Protein AF-A0AAP4UBA8-F1 (afdb_monomer_lite)

Secondary structure (DSSP, 8-state):
-HHHHHHHHHHHHHHHHTT--HHHHHHHHHHHHHHHHTTSS-------------------------------PPPTTSB-SSS--EEEEEEEE-TTT--EEEEEEEEEBTTS-EEEEEHHHHHHHHHHHHHHHHHHHHHHHHHH--------------

Structure (mmCIF, N/CA/C/O backbone):
data_AF-A0AAP4UBA8-F1
#
_entry.id   AF-A0AAP4UBA8-F1
#
loop_
_atom_site.group_PDB
_atom_site.id
_atom_site.type_symbol
_atom_site.label_atom_id
_atom_site.label_alt_id
_atom_site.label_comp_id
_atom_site.label_asym_id
_atom_site.label_entity_id
_atom_site.label_seq_id
_atom_site.pdbx_PDB_ins_code
_atom_site.Cartn_x
_atom_site.Cartn_y
_atom_site.Cartn_z
_atom_site.occupancy
_atom_site.B_iso_or_equiv
_atom_site.auth_seq_id
_atom_site.auth_comp_id
_atom_site.auth_asym_id
_atom_site.auth_atom_id
_atom_site.pdbx_PDB_model_num
ATOM 1 N N . MET A 1 1 ? 16.061 7.773 -40.216 1.00 60.50 1 MET A N 1
ATOM 2 C CA . MET A 1 1 ? 14.835 7.988 -41.019 1.00 60.50 1 MET A CA 1
ATOM 3 C C . MET A 1 1 ? 14.126 6.678 -41.353 1.00 60.50 1 MET A C 1
ATOM 5 O O . MET A 1 1 ? 12.941 6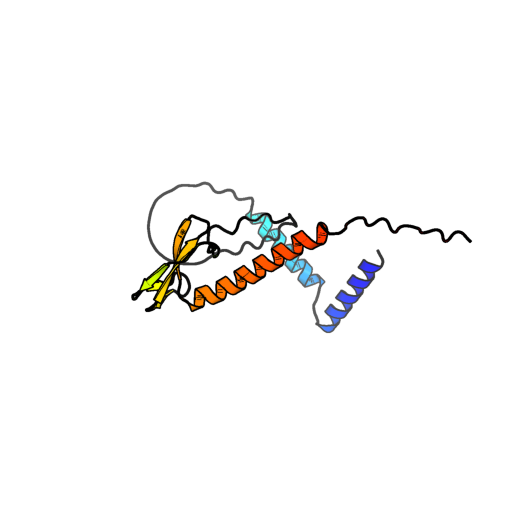.566 -41.079 1.00 60.50 1 MET A O 1
ATOM 9 N N . GLU A 1 2 ? 14.833 5.650 -41.825 1.00 70.75 2 GLU A N 1
ATOM 10 C CA . GLU A 1 2 ? 14.240 4.362 -42.245 1.00 70.75 2 GLU A CA 1
ATOM 11 C C . GLU A 1 2 ? 13.417 3.639 -41.163 1.00 70.75 2 GLU A C 1
ATOM 13 O O . GLU A 1 2 ? 12.331 3.133 -41.435 1.00 70.75 2 GLU A O 1
ATOM 18 N N . ARG A 1 3 ? 13.871 3.654 -39.902 1.00 76.62 3 ARG A N 1
ATOM 19 C CA . ARG A 1 3 ? 13.129 3.041 -38.780 1.00 76.62 3 ARG A CA 1
ATOM 20 C C . ARG A 1 3 ? 11.774 3.707 -38.513 1.00 76.62 3 ARG A C 1
ATOM 22 O O . ARG A 1 3 ? 10.837 3.036 -38.083 1.00 76.62 3 ARG A O 1
ATOM 29 N N . LEU A 1 4 ? 11.670 5.014 -38.763 1.00 82.69 4 LEU A N 1
ATOM 30 C CA . LEU A 1 4 ? 10.421 5.758 -38.588 1.00 82.69 4 LEU A CA 1
ATOM 31 C C . LEU A 1 4 ? 9.439 5.419 -39.711 1.00 82.69 4 LEU A C 1
ATOM 33 O O . LEU A 1 4 ? 8.295 5.086 -39.422 1.00 82.69 4 LEU A O 1
ATOM 37 N N . LEU A 1 5 ? 9.909 5.379 -40.961 1.00 85.50 5 LEU A N 1
ATOM 38 C CA . LEU A 1 5 ? 9.097 4.972 -42.115 1.00 85.50 5 LEU A CA 1
ATOM 39 C C . LEU A 1 5 ? 8.566 3.538 -41.963 1.00 85.50 5 LEU A C 1
ATOM 41 O O . LEU A 1 5 ? 7.385 3.283 -42.187 1.00 85.50 5 LEU A O 1
ATOM 45 N N . ALA A 1 6 ? 9.402 2.615 -41.479 1.00 86.62 6 ALA A N 1
ATOM 46 C CA . ALA A 1 6 ? 8.988 1.240 -41.200 1.00 86.62 6 ALA A CA 1
ATOM 47 C C . ALA A 1 6 ? 7.939 1.136 -40.078 1.00 86.62 6 ALA A C 1
ATOM 49 O O . ALA A 1 6 ? 7.125 0.213 -40.074 1.00 86.62 6 ALA A O 1
ATOM 50 N N . SER A 1 7 ? 7.958 2.063 -39.119 1.00 86.06 7 SER A N 1
ATOM 51 C CA . SER A 1 7 ? 6.979 2.106 -38.028 1.00 86.06 7 SER A CA 1
ATOM 52 C C . SER A 1 7 ? 5.641 2.674 -38.504 1.00 86.06 7 SER A C 1
ATOM 54 O O . SER A 1 7 ? 4.598 2.124 -38.163 1.00 86.06 7 SER A O 1
ATOM 56 N N . ILE A 1 8 ? 5.671 3.705 -39.353 1.00 85.88 8 ILE A N 1
ATOM 57 C CA . ILE A 1 8 ? 4.478 4.288 -39.986 1.00 85.88 8 ILE A CA 1
ATOM 58 C C . ILE A 1 8 ? 3.773 3.233 -40.850 1.00 85.88 8 ILE A C 1
ATOM 60 O O . ILE A 1 8 ? 2.602 2.946 -40.633 1.00 85.88 8 ILE A O 1
ATOM 64 N N . ALA A 1 9 ? 4.517 2.519 -41.699 1.00 86.31 9 ALA A N 1
ATOM 65 C CA . ALA A 1 9 ? 3.953 1.475 -42.558 1.00 86.31 9 ALA A CA 1
ATOM 66 C C . ALA A 1 9 ? 3.342 0.279 -41.794 1.00 86.31 9 ALA A C 1
ATOM 68 O O . ALA A 1 9 ? 2.529 -0.467 -42.348 1.00 86.31 9 ALA A O 1
ATOM 69 N N . LYS A 1 10 ? 3.756 0.043 -40.540 1.00 89.75 10 LYS A N 1
ATOM 70 C CA . LYS A 1 10 ? 3.134 -0.959 -39.656 1.00 89.75 10 LYS A CA 1
ATOM 71 C C . LYS A 1 10 ? 1.829 -0.445 -39.054 1.00 89.75 10 LYS A C 1
ATOM 73 O O . LYS A 1 10 ? 0.883 -1.217 -38.936 1.00 89.75 10 LYS A O 1
ATOM 78 N N . LEU A 1 11 ? 1.781 0.836 -38.690 1.00 85.94 11 LEU A N 1
ATOM 79 C CA . LEU A 1 11 ? 0.577 1.474 -38.159 1.00 85.94 11 LEU A CA 1
ATOM 80 C C . LEU A 1 11 ? -0.521 1.570 -39.221 1.00 85.94 11 LEU A C 1
ATOM 82 O O . LEU A 1 11 ? -1.669 1.274 -38.908 1.00 85.94 11 LEU A O 1
ATOM 86 N N . ASP A 1 12 ? -0.166 1.877 -40.470 1.00 85.56 12 ASP A N 1
ATOM 87 C CA . ASP A 1 12 ? -1.130 1.926 -41.576 1.00 85.56 12 ASP A CA 1
ATOM 88 C C . ASP A 1 12 ? -1.763 0.555 -41.839 1.00 85.56 12 ASP A C 1
ATOM 90 O O . ASP A 1 12 ? -2.981 0.435 -41.963 1.00 85.56 12 ASP A O 1
ATOM 94 N N . ARG A 1 13 ? -0.953 -0.512 -41.844 1.00 87.50 13 ARG A N 1
ATOM 95 C CA . ARG A 1 13 ? -1.459 -1.887 -41.984 1.00 87.50 13 ARG A CA 1
ATOM 96 C C . ARG A 1 13 ? -2.398 -2.274 -40.845 1.00 87.50 13 ARG A C 1
ATOM 98 O O . ARG A 1 13 ? -3.488 -2.777 -41.098 1.00 87.50 13 ARG A O 1
ATOM 105 N N . TRP A 1 14 ? -2.013 -1.968 -39.609 1.00 92.25 14 TRP A N 1
ATOM 106 C CA . TRP A 1 14 ? -2.859 -2.209 -38.442 1.00 92.25 14 TRP A CA 1
ATOM 107 C C . TRP A 1 14 ? -4.184 -1.436 -38.518 1.00 92.25 14 TRP A C 1
ATOM 109 O O . TRP A 1 14 ? -5.237 -1.970 -38.169 1.00 92.25 14 TRP A O 1
ATOM 119 N N . ALA A 1 15 ? -4.160 -0.194 -39.001 1.00 87.50 15 ALA A N 1
ATOM 120 C CA . ALA A 1 15 ? -5.355 0.629 -39.135 1.00 87.50 15 ALA A CA 1
ATOM 121 C C . ALA A 1 15 ? -6.346 0.068 -40.162 1.00 87.50 15 ALA A C 1
ATOM 123 O O . ALA A 1 15 ? -7.548 0.039 -39.894 1.00 87.50 15 ALA A O 1
ATOM 124 N N . VAL A 1 16 ? -5.847 -0.444 -41.291 1.00 87.38 16 VAL A N 1
ATOM 125 C CA . VAL A 1 16 ? -6.673 -1.123 -42.301 1.00 87.38 16 VAL A CA 1
ATOM 126 C C . VAL A 1 16 ? -7.300 -2.396 -41.726 1.00 87.38 16 VAL A C 1
ATOM 128 O O . VAL A 1 16 ? -8.507 -2.594 -41.861 1.00 87.38 16 VAL A O 1
ATOM 131 N N . GLU A 1 17 ? -6.517 -3.221 -41.024 1.00 87.81 17 GLU A N 1
ATOM 132 C CA . GLU A 1 17 ? -6.998 -4.458 -40.389 1.00 87.81 17 GLU A CA 1
ATOM 133 C C . GLU A 1 17 ? -8.097 -4.197 -39.348 1.00 87.81 17 GLU A C 1
ATOM 135 O O . GLU A 1 17 ? -9.087 -4.924 -39.284 1.00 87.81 17 GLU A O 1
ATOM 140 N N . ASN A 1 18 ? -7.956 -3.129 -38.559 1.00 87.94 18 ASN A N 1
ATOM 141 C CA . ASN A 1 18 ? -8.881 -2.794 -37.474 1.00 87.94 18 ASN A CA 1
ATOM 142 C C . ASN A 1 18 ? -9.988 -1.811 -37.895 1.00 87.94 18 ASN A C 1
ATOM 144 O O . ASN A 1 18 ? -10.803 -1.421 -37.059 1.00 87.94 18 ASN A O 1
ATOM 148 N N . ARG A 1 19 ? -10.041 -1.422 -39.179 1.00 86.00 19 ARG A N 1
ATOM 149 C CA . ARG A 1 19 ? -10.981 -0.429 -39.738 1.00 86.00 19 ARG A CA 1
ATOM 150 C C . ARG A 1 19 ? -10.987 0.894 -38.964 1.00 86.00 19 ARG A C 1
ATOM 152 O O . ARG A 1 19 ? -12.041 1.485 -38.727 1.00 86.00 19 ARG A O 1
ATOM 159 N N . VAL A 1 20 ? -9.807 1.351 -38.557 1.00 85.62 20 VAL A N 1
ATOM 160 C CA . VAL A 1 20 ? -9.631 2.598 -37.808 1.00 85.62 20 VAL A CA 1
ATOM 161 C C . VAL A 1 20 ? -9.177 3.694 -38.761 1.00 85.62 20 VAL A C 1
ATOM 163 O O . VAL A 1 20 ? -8.125 3.591 -39.383 1.00 85.62 20 VAL A O 1
ATOM 166 N N . ASP A 1 21 ? -9.949 4.775 -38.844 1.00 87.12 21 ASP A N 1
ATOM 167 C CA . ASP A 1 21 ? -9.547 5.971 -39.584 1.00 87.12 21 ASP A CA 1
ATOM 168 C C . ASP A 1 21 ? -8.596 6.820 -38.725 1.00 87.12 21 ASP A C 1
ATOM 170 O O . ASP A 1 21 ? -9.020 7.632 -37.892 1.00 87.12 21 ASP A O 1
ATOM 174 N N . LEU A 1 22 ? -7.289 6.602 -38.911 1.00 82.56 22 LEU A N 1
ATOM 175 C CA . LEU A 1 22 ? -6.230 7.291 -38.166 1.00 82.56 22 LEU A CA 1
ATOM 176 C C . LEU A 1 22 ? -6.336 8.817 -38.283 1.00 82.56 22 LEU A C 1
ATOM 178 O O . LEU A 1 22 ? -6.083 9.520 -37.305 1.00 82.56 22 LEU A O 1
ATOM 182 N N . SER A 1 23 ? -6.759 9.335 -39.439 1.00 83.75 23 SER A N 1
ATOM 183 C CA . SER A 1 23 ? -6.897 10.778 -39.678 1.00 83.75 23 SER A CA 1
ATOM 184 C C . SER A 1 23 ? -7.955 11.390 -38.762 1.00 83.75 23 SER A C 1
ATOM 186 O O . SER A 1 23 ? -7.753 12.450 -38.163 1.00 83.75 23 SER A O 1
ATOM 188 N N . ARG A 1 24 ? -9.079 10.687 -38.595 1.00 86.75 24 ARG A N 1
ATOM 189 C CA . ARG A 1 24 ? -10.179 11.117 -37.729 1.00 86.75 24 ARG A CA 1
ATOM 190 C C . ARG A 1 24 ? -9.813 11.041 -36.246 1.00 86.75 24 ARG A C 1
ATOM 192 O O . ARG A 1 24 ? -10.172 11.941 -35.483 1.00 86.75 24 ARG A O 1
ATOM 199 N N . GLU A 1 25 ? -9.085 10.005 -35.836 1.00 86.19 25 GLU A N 1
ATOM 200 C CA . GLU A 1 25 ? -8.606 9.850 -34.456 1.00 86.19 25 GLU A CA 1
ATOM 201 C C . GLU A 1 25 ? -7.577 10.924 -34.082 1.00 86.19 25 GLU A C 1
ATOM 203 O O . GLU A 1 25 ? -7.696 11.554 -33.028 1.00 86.19 25 GLU A O 1
ATOM 208 N N . LEU A 1 26 ? -6.624 11.217 -34.972 1.00 87.25 26 LEU A N 1
ATOM 209 C CA . LEU A 1 26 ? -5.646 12.289 -34.772 1.00 87.25 26 LEU A CA 1
ATOM 210 C C . LEU A 1 26 ? -6.327 13.657 -34.655 1.00 87.25 26 LEU A C 1
ATOM 212 O O . LEU A 1 26 ? -6.072 14.385 -33.694 1.00 87.25 26 LEU A O 1
ATOM 216 N N . ALA A 1 27 ? -7.281 13.965 -35.540 1.00 86.62 27 ALA A N 1
ATOM 217 C CA . ALA A 1 27 ? -8.073 15.192 -35.451 1.00 86.62 27 ALA A CA 1
ATOM 218 C C . ALA A 1 27 ? -8.867 15.282 -34.130 1.00 86.62 27 ALA A C 1
ATOM 220 O O . ALA A 1 27 ? -8.965 16.348 -33.510 1.00 86.62 27 ALA A O 1
ATOM 221 N N . SER A 1 28 ? -9.405 14.155 -33.646 1.00 89.19 28 SER A N 1
ATOM 222 C CA . SER A 1 28 ? -10.092 14.086 -32.351 1.00 89.19 28 SER A CA 1
ATOM 223 C C . SER A 1 28 ? -9.144 14.383 -31.187 1.00 89.19 28 SER A C 1
ATOM 225 O O . SER A 1 28 ? -9.487 15.171 -30.297 1.00 89.19 28 SER A O 1
ATOM 227 N N . ILE A 1 29 ? -7.939 13.807 -31.203 1.00 86.00 29 ILE A N 1
ATOM 228 C CA . ILE A 1 29 ? -6.902 14.019 -30.186 1.00 86.00 29 ILE A CA 1
ATOM 229 C C . ILE A 1 29 ? -6.444 15.482 -30.175 1.00 86.00 29 ILE A C 1
ATOM 231 O O . ILE A 1 29 ? -6.429 16.106 -29.111 1.00 86.00 29 ILE A O 1
ATOM 235 N N . GLU A 1 30 ? -6.169 16.073 -31.338 1.00 87.88 30 GLU A N 1
ATOM 236 C CA . GLU A 1 30 ? -5.799 17.488 -31.450 1.00 87.88 30 GLU A CA 1
ATOM 237 C C . GLU A 1 30 ? -6.884 18.417 -30.897 1.00 87.88 30 GLU A C 1
ATOM 239 O O . GLU A 1 30 ? -6.597 19.365 -30.160 1.00 87.88 30 GLU A O 1
ATOM 244 N N . SER A 1 31 ? -8.154 18.130 -31.201 1.00 84.38 31 SER A N 1
ATOM 245 C CA . SER A 1 31 ? -9.279 18.918 -30.689 1.00 84.38 31 SER A CA 1
ATOM 246 C C . SER A 1 31 ? -9.405 18.838 -29.159 1.00 84.38 31 SER A C 1
ATOM 248 O O . SER A 1 31 ? -9.740 19.835 -28.511 1.00 84.38 31 SER A O 1
ATOM 250 N N . LYS A 1 32 ? -9.097 17.677 -28.561 1.00 87.31 32 LYS A N 1
ATOM 251 C CA . LYS A 1 32 ? -9.099 17.465 -27.105 1.00 87.31 32 LYS A CA 1
ATOM 252 C C . LYS A 1 32 ? -7.964 18.238 -26.432 1.00 87.31 32 LYS A C 1
ATOM 254 O O . LYS A 1 32 ? -8.225 18.922 -25.446 1.00 87.31 32 LYS A O 1
ATOM 259 N N . ILE A 1 33 ? -6.760 18.213 -27.007 1.00 84.38 33 ILE A N 1
ATOM 260 C CA . ILE A 1 33 ? -5.592 18.959 -26.508 1.00 84.38 33 ILE A CA 1
ATOM 261 C C . ILE A 1 33 ? -5.849 20.476 -26.565 1.00 84.38 33 ILE A C 1
ATOM 263 O O . ILE A 1 33 ? -5.635 21.194 -25.587 1.00 84.38 33 ILE A O 1
ATOM 267 N N . LYS A 1 34 ? -6.406 20.988 -27.672 1.00 83.56 34 LYS A N 1
ATOM 268 C CA . LYS A 1 34 ? -6.754 22.418 -27.798 1.00 83.56 34 LYS A CA 1
ATOM 269 C C . LYS A 1 34 ? -7.787 22.869 -26.752 1.00 83.56 34 LYS A C 1
ATOM 271 O O . LYS A 1 34 ? -7.704 23.986 -26.242 1.00 83.56 34 LYS A O 1
ATOM 276 N N . LYS A 1 35 ? -8.748 22.009 -26.393 1.00 79.50 35 LYS A N 1
ATOM 277 C CA . LYS A 1 35 ? -9.760 22.303 -25.358 1.00 79.50 35 LYS A CA 1
ATOM 278 C C . LYS A 1 35 ? -9.185 22.325 -23.941 1.00 79.50 35 LYS A C 1
ATOM 280 O O . LYS A 1 35 ? -9.646 23.123 -23.128 1.00 79.50 35 LYS A O 1
ATOM 285 N N . THR A 1 36 ? -8.208 21.474 -23.630 1.00 75.69 36 THR A N 1
ATOM 286 C CA . THR A 1 36 ? -7.583 21.441 -22.298 1.00 75.69 36 THR A CA 1
ATOM 287 C C . THR A 1 36 ? -6.675 22.644 -22.065 1.00 75.69 36 THR A C 1
ATOM 289 O O . THR A 1 36 ? -6.710 23.207 -20.975 1.00 75.69 36 THR A O 1
ATOM 292 N N . HIS A 1 37 ? -5.954 23.103 -23.091 1.00 67.75 37 HIS A N 1
ATOM 293 C CA . HIS A 1 37 ? -5.101 24.293 -22.985 1.00 67.75 37 HIS A CA 1
ATOM 294 C C . HIS A 1 37 ? -5.884 25.618 -22.965 1.00 67.75 37 HIS A C 1
ATOM 296 O O . HIS A 1 37 ? -5.490 26.536 -22.262 1.00 67.75 37 HIS A O 1
ATOM 302 N N . LYS A 1 38 ? -7.053 25.723 -23.618 1.00 61.97 38 LYS A N 1
ATOM 303 C CA . LYS A 1 38 ? -7.914 26.922 -23.493 1.00 61.97 38 LYS A CA 1
ATOM 304 C C . LYS A 1 38 ? -8.494 27.145 -22.086 1.00 61.97 38 LYS A C 1
ATOM 306 O O . LYS A 1 38 ? -8.953 28.242 -21.790 1.00 61.97 38 LYS A O 1
ATOM 311 N N . ARG A 1 39 ? -8.529 26.120 -21.225 1.00 52.81 39 ARG A N 1
ATOM 312 C CA . ARG A 1 39 ? -9.084 26.210 -19.860 1.00 52.81 39 ARG A CA 1
ATOM 313 C C . ARG A 1 39 ? -8.066 26.649 -18.802 1.00 52.81 39 ARG A C 1
ATOM 315 O O . ARG A 1 39 ? -8.492 26.991 -17.705 1.00 52.81 39 ARG A O 1
ATOM 322 N N . SER A 1 40 ? -6.765 26.640 -19.100 1.00 53.16 40 SER A N 1
ATOM 323 C CA . SER A 1 40 ? -5.718 26.985 -18.127 1.00 53.16 40 SER A CA 1
ATOM 324 C C . SER A 1 40 ? -5.450 28.487 -17.972 1.00 53.16 40 SER A C 1
ATOM 326 O O . SER A 1 40 ? -4.835 28.858 -16.980 1.00 53.16 40 SER A O 1
ATOM 328 N N . ASP A 1 41 ? -5.957 29.342 -18.869 1.00 49.69 41 ASP A N 1
ATOM 329 C CA . ASP A 1 41 ? -5.690 30.796 -18.848 1.00 49.69 41 ASP A CA 1
ATOM 330 C C . ASP A 1 41 ? -6.799 31.650 -18.193 1.00 49.69 41 ASP A C 1
ATOM 332 O O . ASP A 1 41 ? -6.665 32.867 -18.070 1.00 49.69 41 ASP A O 1
ATOM 336 N N . ALA A 1 42 ? -7.901 31.051 -17.731 1.00 49.28 42 ALA A N 1
ATOM 337 C CA . ALA A 1 42 ? -8.973 31.781 -17.046 1.00 49.28 42 ALA A CA 1
ATOM 338 C C . ALA A 1 42 ? -8.734 31.823 -15.523 1.00 49.28 42 ALA A C 1
ATOM 340 O O . ALA A 1 42 ? -9.296 31.033 -14.762 1.00 49.28 42 ALA A O 1
ATOM 341 N N . SER A 1 43 ? -7.879 32.746 -15.079 1.00 43.88 43 SER A N 1
ATOM 342 C CA . SER A 1 43 ? -7.581 32.991 -13.661 1.00 43.88 43 SER A CA 1
ATOM 343 C C . SER A 1 43 ? -8.798 33.494 -12.870 1.00 43.88 43 SER A C 1
ATOM 345 O O . SER A 1 43 ? -9.530 34.394 -13.280 1.00 43.88 43 SER A O 1
ATOM 347 N N . GLN A 1 44 ? -8.986 32.886 -11.698 1.00 43.88 44 GLN A N 1
ATOM 348 C CA . GLN A 1 44 ? -10.084 33.071 -10.750 1.00 43.88 44 GLN A CA 1
ATOM 349 C C . GLN A 1 44 ? -10.006 34.414 -9.997 1.00 43.88 44 GLN A C 1
ATOM 351 O O . GLN A 1 44 ? -8.972 34.757 -9.430 1.00 43.88 44 GLN A O 1
ATOM 356 N N . LYS A 1 45 ? -11.140 35.122 -9.889 1.00 37.34 45 LYS A N 1
ATOM 357 C CA . LYS A 1 45 ? -11.376 36.216 -8.928 1.00 37.34 45 LYS A CA 1
ATOM 358 C C . LYS A 1 45 ? -12.143 35.629 -7.732 1.00 37.34 45 LYS A C 1
ATOM 360 O O . LYS A 1 45 ? -13.281 35.195 -7.889 1.00 37.34 45 LYS A O 1
ATOM 365 N N . VAL A 1 46 ? -11.511 35.549 -6.560 1.00 40.91 46 VAL A N 1
ATOM 366 C CA . VAL A 1 46 ? -12.059 34.896 -5.353 1.00 40.91 46 VAL A CA 1
ATOM 367 C C . VAL A 1 46 ? -12.846 35.899 -4.494 1.00 40.91 46 VAL A C 1
ATOM 369 O O . VAL A 1 46 ? -12.315 36.941 -4.122 1.00 40.91 46 VAL A O 1
ATOM 372 N N . LYS A 1 47 ? -14.093 35.560 -4.130 1.00 35.00 47 LYS A N 1
ATOM 373 C CA . LYS A 1 47 ? -14.833 36.106 -2.973 1.00 35.00 47 LYS A CA 1
ATOM 374 C C . LYS A 1 47 ? -15.237 34.930 -2.078 1.00 35.00 47 LYS A C 1
ATOM 376 O O . LYS A 1 47 ? -15.846 33.978 -2.558 1.00 35.00 47 LYS A O 1
ATOM 381 N N . SER A 1 48 ? -14.860 34.987 -0.803 1.00 45.16 48 SER A N 1
ATOM 382 C CA . SER A 1 48 ? -15.171 33.992 0.227 1.00 45.16 48 SER A CA 1
ATOM 383 C C . SER A 1 48 ? -16.546 34.246 0.855 1.00 45.16 48 SER A C 1
ATOM 385 O O . SER A 1 48 ? -16.933 35.393 1.048 1.00 45.16 48 SER A O 1
ATOM 387 N N . THR A 1 49 ? -17.278 33.182 1.194 1.00 36.69 49 THR A N 1
ATOM 388 C CA . THR A 1 49 ? -18.255 33.117 2.304 1.00 36.69 49 THR A CA 1
ATOM 389 C C . THR A 1 49 ? -18.619 31.651 2.589 1.00 36.69 49 THR A C 1
ATOM 391 O O . THR A 1 49 ? -18.601 30.802 1.700 1.00 36.69 49 THR A O 1
ATOM 394 N N . ASN A 1 50 ? -18.882 31.359 3.865 1.00 37.62 50 ASN A N 1
ATOM 395 C CA . ASN A 1 50 ? -19.119 30.035 4.451 1.00 37.62 50 ASN A CA 1
ATOM 396 C C . ASN A 1 50 ? -20.454 29.393 4.023 1.00 37.62 50 ASN A C 1
ATOM 398 O O . ASN A 1 50 ? -21.466 30.082 3.971 1.00 37.62 50 ASN A O 1
ATOM 402 N N . SER A 1 51 ? -20.494 28.062 3.866 1.00 35.00 51 SER A N 1
ATOM 403 C CA . SER A 1 51 ? -21.499 27.159 4.472 1.00 35.00 51 SER A CA 1
ATOM 404 C C . SER A 1 51 ? -21.352 25.710 3.969 1.00 35.00 51 SER A C 1
ATOM 406 O O . SER A 1 51 ? -20.541 25.382 3.112 1.00 35.00 51 SER A O 1
ATOM 408 N N . SER A 1 52 ? -22.069 24.825 4.646 1.00 38.41 52 SER A N 1
ATOM 409 C CA . SER A 1 52 ? -21.806 23.412 4.905 1.00 38.41 52 SER A CA 1
ATOM 410 C C . SER A 1 52 ? -22.218 22.392 3.825 1.00 38.41 52 SER A C 1
ATOM 412 O O . SER A 1 52 ? -23.103 22.663 3.025 1.00 38.41 52 SER A O 1
ATOM 414 N N . LYS A 1 53 ? -21.734 21.150 4.033 1.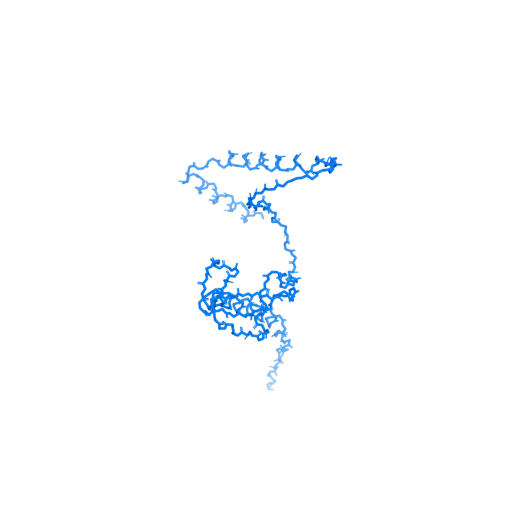00 35.53 53 LYS A N 1
ATOM 415 C CA . LYS A 1 53 ? -22.323 19.829 3.689 1.00 35.53 53 LYS A CA 1
ATOM 416 C C . LYS A 1 53 ? -21.999 19.179 2.322 1.00 35.53 53 LYS A C 1
ATOM 418 O O . LYS A 1 53 ? -22.367 19.648 1.261 1.00 35.53 53 LYS A O 1
ATOM 423 N N . PHE A 1 54 ? -21.477 17.950 2.467 1.00 35.91 54 PHE A N 1
ATOM 424 C CA . PHE A 1 54 ? -21.693 16.733 1.661 1.00 35.91 54 PHE A CA 1
ATOM 425 C C . PHE A 1 54 ? -20.846 16.429 0.394 1.00 35.91 54 PHE A C 1
ATOM 427 O O . PHE A 1 54 ? -21.014 16.984 -0.677 1.00 35.91 54 PHE A O 1
ATOM 434 N N . LEU A 1 55 ? -20.040 15.365 0.566 1.00 38.00 55 LEU A N 1
ATOM 435 C CA . LEU A 1 55 ? -19.725 14.235 -0.331 1.00 38.00 55 LEU A CA 1
ATOM 436 C C . LEU A 1 55 ? -18.924 14.405 -1.650 1.00 38.00 55 LEU A C 1
ATOM 438 O O . LEU A 1 55 ? -19.442 14.763 -2.693 1.00 38.00 55 LEU A O 1
ATOM 442 N N . LYS A 1 56 ? -17.740 13.762 -1.596 1.00 35.88 56 LYS A N 1
ATOM 443 C CA . LYS A 1 56 ? -17.179 12.744 -2.526 1.00 35.88 56 LYS A CA 1
ATOM 444 C C . LYS A 1 56 ? -16.488 13.165 -3.846 1.00 35.88 56 LYS A C 1
ATOM 446 O O . LYS A 1 56 ? -17.120 13.524 -4.822 1.00 35.88 56 LYS A O 1
ATOM 451 N N . LYS A 1 57 ? -15.204 12.752 -3.877 1.00 34.69 57 LYS A N 1
ATOM 452 C CA . LYS A 1 57 ? -14.401 12.139 -4.970 1.00 34.69 57 LYS A CA 1
ATOM 453 C C . LYS A 1 57 ? -13.962 13.047 -6.133 1.00 34.69 57 LYS A C 1
ATOM 455 O O . LYS A 1 57 ? -14.742 13.392 -6.997 1.00 34.69 57 LYS A O 1
ATOM 460 N N . ILE A 1 58 ? -12.714 13.524 -6.095 1.00 43.25 58 ILE A N 1
ATOM 461 C CA . ILE A 1 58 ? -11.485 12.958 -6.718 1.00 43.25 58 ILE A CA 1
ATOM 462 C C . ILE A 1 58 ? -11.395 13.179 -8.242 1.00 43.25 58 ILE A C 1
ATOM 464 O O . ILE A 1 58 ? -11.996 12.459 -9.027 1.00 43.25 58 ILE A O 1
ATOM 468 N N . LYS A 1 59 ? -10.538 14.160 -8.566 1.00 46.84 59 LYS A N 1
ATOM 469 C CA . LYS A 1 59 ? -9.488 14.261 -9.601 1.00 46.84 59 LYS A CA 1
ATOM 470 C C . LYS A 1 59 ? -9.560 13.353 -10.834 1.00 46.84 59 LYS A C 1
ATOM 472 O O . LYS A 1 59 ? -9.491 12.136 -10.714 1.00 46.84 59 LYS A O 1
ATOM 477 N N . THR A 1 60 ? -9.365 13.983 -1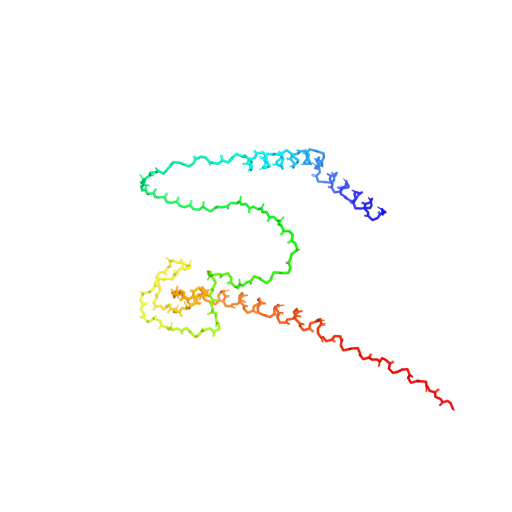1.989 1.00 34.34 60 THR A N 1
ATOM 478 C CA . THR A 1 60 ? -8.516 13.458 -13.071 1.00 34.34 60 THR A CA 1
ATOM 479 C C . THR A 1 60 ? -7.825 14.633 -13.765 1.00 34.34 60 THR A C 1
ATOM 481 O O . THR A 1 60 ? -8.390 15.304 -14.620 1.00 34.34 60 THR A O 1
ATOM 484 N N . ILE A 1 61 ? -6.596 14.916 -13.328 1.00 42.75 61 ILE A N 1
ATOM 485 C CA . ILE A 1 61 ? -5.574 15.533 -14.173 1.00 42.75 61 ILE A CA 1
ATOM 486 C C . ILE A 1 61 ? -4.570 14.413 -14.395 1.00 42.75 61 ILE A C 1
ATOM 488 O O . ILE A 1 61 ? -3.773 14.097 -13.512 1.00 42.75 61 ILE A O 1
ATOM 492 N N . ASP A 1 62 ? -4.683 13.789 -15.559 1.00 42.53 62 ASP A N 1
ATOM 493 C CA . ASP A 1 62 ? -3.571 13.110 -16.193 1.00 42.53 62 ASP A CA 1
ATOM 494 C C . ASP A 1 62 ? -2.666 14.200 -16.757 1.00 42.53 62 ASP A C 1
ATOM 496 O O . ASP A 1 62 ? -2.985 14.831 -17.759 1.00 42.53 62 ASP A O 1
ATOM 500 N N . ASN A 1 63 ? -1.540 14.440 -16.094 1.00 38.59 63 ASN A N 1
ATOM 501 C CA . ASN A 1 63 ? -0.396 15.066 -16.734 1.00 38.59 63 ASN A CA 1
ATOM 502 C C . ASN A 1 63 ? 0.786 14.122 -16.565 1.00 38.59 63 ASN A C 1
ATOM 504 O O . ASN A 1 63 ? 1.419 14.052 -15.512 1.00 38.59 63 ASN A O 1
ATOM 508 N N . LYS A 1 64 ? 1.068 13.382 -17.641 1.00 49.06 64 LYS A N 1
ATOM 509 C CA . LYS A 1 64 ? 2.387 12.810 -17.880 1.00 49.06 64 LYS A CA 1
ATOM 510 C C . LYS A 1 64 ? 3.350 13.978 -18.073 1.00 49.06 64 LYS A C 1
ATOM 512 O O . LYS A 1 64 ? 3.437 14.538 -19.160 1.00 49.06 64 LYS A O 1
ATOM 517 N N . LEU A 1 65 ? 4.071 14.329 -17.018 1.00 40.97 65 LEU A N 1
ATOM 518 C CA . LEU A 1 65 ? 5.270 15.144 -17.111 1.00 40.97 65 LEU A CA 1
ATOM 519 C C . LEU A 1 65 ? 6.466 14.245 -16.813 1.00 40.97 65 LEU A C 1
ATOM 521 O O . LEU A 1 65 ? 6.635 13.765 -15.701 1.00 40.97 65 LEU A O 1
ATOM 525 N N . GLN A 1 66 ? 7.224 14.004 -17.879 1.00 38.34 66 GLN A N 1
ATOM 526 C CA . GLN A 1 66 ? 8.682 14.032 -17.919 1.00 38.34 66 GLN A CA 1
ATOM 527 C C . GLN A 1 66 ? 9.431 13.236 -16.840 1.00 38.34 66 GLN A C 1
ATOM 529 O O . GLN A 1 66 ? 9.476 13.578 -15.663 1.00 38.34 66 GLN A O 1
ATOM 534 N N . THR A 1 67 ? 10.132 12.220 -17.335 1.00 48.16 67 THR A N 1
ATOM 535 C CA . THR A 1 67 ? 11.389 11.679 -16.813 1.00 48.16 67 THR A CA 1
ATOM 536 C C . THR A 1 67 ? 12.202 12.702 -16.010 1.00 48.16 67 THR A C 1
ATOM 538 O O . THR A 1 67 ? 12.918 13.531 -16.568 1.00 48.16 67 THR A O 1
ATOM 541 N N . LYS A 1 68 ? 12.109 12.602 -14.686 1.00 39.59 68 LYS A N 1
ATOM 542 C CA . LYS A 1 68 ? 13.079 13.102 -13.708 1.00 39.59 68 LYS A CA 1
ATOM 543 C C . LYS A 1 68 ? 13.333 11.953 -12.727 1.00 39.59 68 LYS A C 1
ATOM 545 O O . LYS A 1 68 ? 12.391 11.204 -12.455 1.00 39.59 68 LYS A O 1
ATOM 550 N N . PRO A 1 69 ? 14.566 11.751 -12.233 1.00 40.34 69 PRO A N 1
ATOM 551 C CA . PRO A 1 69 ? 14.838 10.698 -11.266 1.00 40.34 69 PRO A CA 1
ATOM 552 C C . PRO A 1 69 ? 14.006 10.999 -10.023 1.00 40.34 69 PRO A C 1
ATOM 554 O O . PRO A 1 69 ? 14.156 12.040 -9.383 1.00 40.34 69 PRO A O 1
ATOM 557 N N . LEU A 1 70 ? 13.043 10.125 -9.755 1.00 39.12 70 LEU A N 1
ATOM 558 C CA . LEU A 1 70 ? 12.062 10.320 -8.711 1.00 39.12 70 LEU A CA 1
ATOM 559 C C . LEU A 1 70 ? 12.692 9.943 -7.370 1.00 39.12 70 LEU A C 1
ATOM 561 O O . LEU A 1 70 ? 12.442 8.869 -6.829 1.00 39.12 70 LEU A O 1
ATOM 565 N N . ASN A 1 71 ? 13.479 10.865 -6.823 1.00 49.22 71 ASN A N 1
ATOM 566 C CA . ASN A 1 71 ? 13.625 11.013 -5.381 1.00 49.22 71 ASN A CA 1
ATOM 567 C C . ASN A 1 71 ? 12.266 11.453 -4.807 1.00 49.22 71 ASN A C 1
ATOM 569 O O . ASN A 1 71 ? 12.139 12.561 -4.293 1.00 49.22 71 ASN A O 1
ATOM 573 N N . GLU A 1 72 ? 11.211 10.645 -4.956 1.00 45.44 72 GLU A N 1
ATOM 574 C CA . GLU A 1 72 ? 9.979 10.907 -4.221 1.00 45.44 72 GLU A CA 1
ATOM 575 C C . GLU A 1 72 ? 10.158 10.337 -2.818 1.00 45.44 72 GLU A C 1
ATOM 577 O O . GLU A 1 72 ? 10.231 9.109 -2.667 1.00 45.44 72 GLU A O 1
ATOM 582 N N . PRO A 1 73 ? 10.217 11.193 -1.779 1.00 54.38 73 PRO A N 1
ATOM 583 C CA . PRO A 1 73 ? 10.064 10.707 -0.423 1.00 54.38 73 PRO A CA 1
ATOM 584 C C . PRO A 1 73 ? 8.762 9.901 -0.356 1.00 54.38 73 PRO A C 1
ATOM 586 O O . PRO A 1 73 ? 7.789 10.240 -1.045 1.00 54.38 73 PRO A O 1
ATOM 589 N N . PRO A 1 74 ? 8.726 8.812 0.433 1.00 61.91 74 PRO A N 1
ATOM 590 C CA . PRO A 1 74 ? 7.531 7.999 0.562 1.00 61.91 74 PRO A CA 1
ATOM 591 C C . PRO A 1 74 ? 6.354 8.923 0.845 1.00 61.91 74 PRO A C 1
ATOM 593 O O . PRO A 1 74 ? 6.390 9.699 1.797 1.00 61.91 74 PRO A O 1
ATOM 596 N N . SER A 1 75 ? 5.342 8.883 -0.031 1.00 62.03 75 SER A N 1
ATOM 597 C CA . SER A 1 75 ? 4.208 9.800 0.043 1.00 62.03 75 SER A CA 1
ATOM 598 C C . SER A 1 75 ? 3.714 9.852 1.484 1.00 62.03 75 SER A C 1
ATOM 600 O O . SER A 1 75 ? 3.463 8.786 2.048 1.00 62.03 75 SER A O 1
ATOM 602 N N . ALA A 1 76 ? 3.569 11.052 2.035 1.00 64.69 76 ALA A N 1
ATOM 603 C CA . ALA A 1 76 ? 3.027 11.377 3.355 1.00 64.69 76 ALA A CA 1
ATOM 604 C C . ALA A 1 76 ? 2.049 10.317 3.932 1.00 64.69 76 ALA A C 1
ATOM 606 O O . ALA A 1 76 ? 2.229 9.715 4.993 1.00 64.69 76 ALA A O 1
ATOM 607 N N . THR A 1 77 ? 1.075 9.943 3.100 1.00 70.94 77 THR A N 1
ATOM 608 C CA . THR A 1 77 ? -0.006 8.986 3.387 1.00 70.94 77 THR A CA 1
ATOM 609 C C . THR A 1 77 ? 0.358 7.490 3.374 1.00 70.94 77 THR A C 1
ATOM 611 O O . THR A 1 77 ? -0.527 6.635 3.525 1.00 70.94 77 THR A O 1
ATOM 614 N N . SER A 1 78 ? 1.626 7.134 3.178 1.00 81.62 78 SER A N 1
ATOM 615 C CA . SER A 1 78 ? 2.101 5.750 3.148 1.00 81.62 78 SER A CA 1
ATOM 616 C C . SER A 1 78 ? 2.548 5.276 4.530 1.00 81.62 78 SER A C 1
ATOM 618 O O . SER A 1 78 ? 2.948 6.055 5.390 1.00 81.62 78 SER A O 1
ATOM 620 N N . ILE A 1 79 ? 2.396 3.975 4.774 1.00 85.06 79 ILE A N 1
ATOM 621 C CA . ILE A 1 79 ? 2.701 3.370 6.072 1.00 85.06 79 ILE A CA 1
ATOM 622 C C . ILE A 1 79 ? 4.198 3.144 6.159 1.00 85.06 79 ILE A C 1
ATOM 624 O O . ILE A 1 79 ? 4.765 2.493 5.277 1.00 85.06 79 ILE A O 1
ATOM 628 N N . ASN A 1 80 ? 4.798 3.600 7.251 1.00 86.19 80 ASN A N 1
ATOM 629 C CA . ASN A 1 80 ? 6.158 3.242 7.582 1.00 86.19 80 ASN A CA 1
ATOM 630 C C . ASN A 1 80 ? 6.158 1.831 8.196 1.00 86.19 80 ASN A C 1
ATOM 632 O O . ASN A 1 80 ? 5.747 1.622 9.338 1.00 86.19 80 ASN A O 1
ATOM 636 N N . PHE A 1 81 ? 6.557 0.841 7.395 1.00 83.06 81 PHE A N 1
ATOM 637 C CA . PHE A 1 81 ? 6.656 -0.554 7.834 1.00 83.06 81 PHE A CA 1
ATOM 638 C C . PHE A 1 81 ? 7.960 -0.872 8.570 1.00 83.06 81 PHE A C 1
ATOM 640 O O . PHE A 1 81 ? 8.048 -1.946 9.161 1.00 83.06 81 PHE A O 1
ATOM 647 N N . ASP A 1 82 ? 8.938 0.035 8.550 1.00 82.44 82 ASP A N 1
ATOM 648 C CA . ASP A 1 82 ? 10.201 -0.131 9.271 1.00 82.44 82 ASP A CA 1
ATOM 649 C C . ASP A 1 82 ? 10.014 0.122 10.780 1.00 82.44 82 ASP A C 1
ATOM 651 O O . ASP A 1 82 ? 10.725 -0.447 11.607 1.00 82.44 82 ASP A O 1
ATOM 655 N N . LYS A 1 83 ? 8.998 0.908 11.162 1.00 84.12 83 LYS A N 1
ATOM 656 C CA . LYS A 1 83 ? 8.607 1.106 12.563 1.00 84.12 83 LYS A CA 1
ATOM 657 C C . LYS A 1 83 ? 7.767 -0.057 13.103 1.00 84.12 83 LYS A C 1
ATOM 659 O O . LYS A 1 83 ? 6.912 -0.625 12.416 1.00 84.12 83 LYS A O 1
ATOM 664 N N . ARG A 1 84 ? 7.987 -0.395 14.380 1.00 82.88 84 ARG A N 1
ATOM 665 C CA . ARG A 1 84 ? 7.231 -1.446 15.084 1.00 82.88 84 ARG A CA 1
ATOM 666 C C . ARG A 1 84 ? 5.755 -1.057 15.216 1.00 82.88 84 ARG A C 1
ATOM 668 O O . ARG A 1 84 ? 5.418 0.105 15.405 1.00 82.88 84 ARG A O 1
ATOM 675 N N . SER A 1 85 ? 4.881 -2.057 15.111 1.00 86.25 85 SER A N 1
ATOM 676 C CA . SER A 1 85 ? 3.426 -1.896 15.205 1.00 86.25 85 SER A CA 1
ATOM 677 C C . SER A 1 85 ? 2.895 -2.439 16.525 1.00 86.25 85 SER A C 1
ATOM 679 O O . SER A 1 85 ? 3.227 -3.581 16.861 1.00 86.25 85 SER A O 1
ATOM 681 N N . ASN A 1 86 ? 1.989 -1.715 17.177 1.00 87.06 86 ASN A N 1
ATOM 682 C CA . ASN A 1 86 ? 1.301 -2.192 18.377 1.00 87.06 86 ASN A CA 1
ATOM 683 C C . ASN A 1 86 ? -0.006 -2.898 18.006 1.00 87.06 86 ASN A C 1
ATOM 685 O O . ASN A 1 86 ? -0.700 -2.495 17.073 1.00 87.06 86 ASN A O 1
ATOM 689 N N . ILE A 1 87 ? -0.336 -3.985 18.703 1.00 87.81 87 ILE A N 1
ATOM 690 C CA . ILE A 1 87 ? -1.613 -4.685 18.519 1.00 87.81 87 ILE A CA 1
ATOM 691 C C . ILE A 1 87 ? -2.627 -4.053 19.464 1.00 87.81 87 ILE A C 1
ATOM 693 O O . ILE A 1 87 ? -2.398 -4.023 20.670 1.00 87.81 87 ILE A O 1
ATOM 697 N N . ILE A 1 88 ? -3.751 -3.595 18.920 1.00 84.75 88 ILE A N 1
ATOM 698 C CA . ILE A 1 88 ? -4.882 -3.140 19.723 1.00 84.75 88 ILE A CA 1
ATOM 699 C C . ILE A 1 88 ? -5.866 -4.298 19.818 1.00 84.75 88 ILE A C 1
ATOM 701 O O . ILE A 1 88 ? -6.391 -4.765 18.803 1.00 84.75 88 ILE A O 1
ATOM 705 N N . LYS A 1 89 ? -6.074 -4.780 21.044 1.00 79.94 89 LYS A N 1
ATOM 706 C CA . LYS A 1 89 ? -7.078 -5.798 21.351 1.00 79.94 89 LYS A CA 1
ATOM 707 C C . LYS A 1 89 ? -8.431 -5.101 21.485 1.00 79.94 89 LYS A C 1
ATOM 709 O O . LYS A 1 89 ? -8.555 -4.182 22.288 1.00 79.94 89 LYS A O 1
ATOM 714 N N . GLY A 1 90 ? -9.419 -5.517 20.694 1.00 81.44 90 GLY A N 1
ATOM 715 C CA . GLY A 1 90 ? -10.772 -4.961 20.732 1.00 81.44 90 GLY A CA 1
ATOM 716 C C . GLY A 1 90 ? -11.301 -4.535 19.363 1.00 81.44 90 GLY A C 1
ATOM 717 O O . GLY A 1 90 ? -10.568 -4.446 18.372 1.00 81.44 90 GLY A O 1
ATOM 718 N N . ILE A 1 91 ? -12.609 -4.264 19.314 1.00 84.19 91 ILE A N 1
ATOM 719 C CA . ILE A 1 91 ? -13.293 -3.847 18.088 1.00 84.19 91 ILE A CA 1
ATOM 720 C C . ILE A 1 91 ? -12.722 -2.500 17.646 1.00 84.19 91 ILE A C 1
ATOM 722 O O . ILE A 1 91 ? -12.904 -1.473 18.292 1.00 84.19 91 ILE A O 1
ATOM 726 N N . SER A 1 92 ? -12.014 -2.518 16.527 1.00 85.31 92 SER A N 1
ATOM 727 C CA . SER A 1 92 ? -11.274 -1.382 16.001 1.00 85.31 92 SER A CA 1
ATOM 728 C C . SER A 1 92 ? -11.572 -1.201 14.518 1.00 85.31 92 SER A C 1
ATOM 730 O O . SER A 1 92 ? -11.723 -2.159 13.754 1.00 85.31 92 SER A O 1
ATOM 732 N N . TYR A 1 93 ? -11.680 0.059 14.104 1.00 88.62 93 TYR A N 1
ATOM 733 C CA . TYR A 1 93 ? -12.026 0.423 12.737 1.00 88.62 93 TYR A CA 1
ATOM 734 C C . TYR A 1 93 ? -10.770 0.550 11.879 1.00 88.62 93 TYR A C 1
ATOM 736 O O . TYR A 1 93 ? -9.894 1.382 12.128 1.00 88.62 93 TYR A O 1
ATOM 744 N N . CYS A 1 94 ? -10.676 -0.251 10.819 1.00 90.06 94 CYS A N 1
ATOM 745 C CA . CYS A 1 94 ? -9.553 -0.139 9.899 1.00 90.06 94 CYS A CA 1
ATOM 746 C C . CYS A 1 94 ? -9.735 1.055 8.949 1.00 90.06 94 CYS A C 1
ATOM 748 O O . CYS A 1 94 ? -10.680 1.088 8.161 1.00 90.06 94 CYS A O 1
ATOM 750 N N . ARG A 1 95 ? -8.749 1.965 8.896 1.00 88.75 95 ARG A N 1
ATOM 751 C CA . ARG A 1 95 ? -8.766 3.161 8.019 1.00 88.75 95 ARG A CA 1
ATOM 752 C C . ARG A 1 95 ? -8.968 2.845 6.532 1.00 88.75 95 ARG A C 1
ATOM 754 O O . ARG A 1 95 ? -9.403 3.700 5.763 1.00 88.75 95 ARG A O 1
ATOM 761 N N . TYR A 1 96 ? -8.626 1.631 6.111 1.00 88.06 96 TYR A N 1
ATOM 762 C CA . TYR A 1 96 ? -8.534 1.277 4.701 1.00 88.06 96 TYR A CA 1
ATOM 763 C C . TYR A 1 96 ? -9.699 0.454 4.179 1.00 88.06 96 TYR A C 1
ATOM 765 O O . TYR A 1 96 ? -10.273 0.833 3.164 1.00 88.06 96 TYR A O 1
ATOM 773 N N . CYS A 1 97 ? -10.040 -0.655 4.839 1.00 89.25 97 CYS A N 1
ATOM 774 C CA . CYS A 1 97 ? -11.229 -1.417 4.462 1.00 89.25 97 CYS A CA 1
ATOM 775 C C . CYS A 1 97 ? -12.509 -0.831 5.057 1.00 89.25 97 CYS A C 1
ATOM 777 O O . CYS A 1 97 ? -13.575 -1.178 4.571 1.00 89.25 97 CYS A O 1
ATOM 779 N N . ARG A 1 98 ? -12.412 0.079 6.040 1.00 88.12 98 ARG A N 1
ATOM 780 C CA . ARG A 1 98 ? -13.564 0.709 6.700 1.00 88.12 98 ARG A CA 1
ATOM 781 C C . ARG A 1 98 ? -14.510 -0.295 7.363 1.00 88.12 98 ARG A C 1
ATOM 783 O O . ARG A 1 98 ? -15.710 -0.070 7.446 1.00 88.12 98 ARG A O 1
ATOM 790 N N . VAL A 1 99 ? -13.952 -1.414 7.815 1.00 88.38 99 VAL A N 1
ATOM 791 C CA . VAL A 1 99 ? -14.668 -2.482 8.513 1.00 88.38 99 VAL A CA 1
ATOM 792 C C . VAL A 1 99 ? -14.141 -2.559 9.940 1.00 88.38 99 VAL A C 1
ATOM 794 O O . VAL A 1 99 ? -12.929 -2.445 10.162 1.00 88.38 99 VAL A O 1
ATOM 797 N N . ASN A 1 100 ? -15.056 -2.770 10.882 1.00 87.88 100 ASN A N 1
ATOM 798 C CA . ASN A 1 100 ? -14.740 -3.050 12.276 1.00 87.88 100 ASN A CA 1
ATOM 799 C C . ASN A 1 100 ? -14.207 -4.475 12.405 1.00 87.88 100 ASN A C 1
ATOM 801 O O . ASN A 1 100 ? -14.821 -5.420 11.912 1.00 87.88 100 ASN A O 1
ATOM 805 N N . ARG A 1 101 ? -13.054 -4.637 13.050 1.00 85.50 101 ARG A N 1
ATOM 806 C CA . ARG A 1 101 ? -12.448 -5.948 13.299 1.00 85.50 101 ARG A CA 1
ATOM 807 C C . ARG A 1 101 ? -12.020 -6.076 14.748 1.00 85.50 101 ARG A C 1
ATOM 809 O O . ARG A 1 101 ? -11.686 -5.083 15.376 1.00 85.50 101 ARG A O 1
ATOM 816 N N . LEU A 1 102 ? -11.987 -7.311 15.237 1.00 84.62 102 LEU A N 1
ATOM 817 C CA . LEU A 1 102 ? -11.568 -7.643 16.604 1.00 84.62 102 LEU A CA 1
ATOM 818 C C . LEU A 1 102 ? -10.074 -7.389 16.855 1.00 84.62 102 LEU A C 1
ATOM 820 O O . LEU A 1 102 ? -9.654 -7.219 17.996 1.00 84.62 102 LEU A O 1
ATOM 824 N N . GLU A 1 103 ? -9.278 -7.357 15.783 1.00 84.19 103 GLU A N 1
ATOM 825 C CA . GLU A 1 103 ? -7.837 -7.144 15.846 1.00 84.19 103 GLU A CA 1
ATOM 826 C C . GLU A 1 103 ?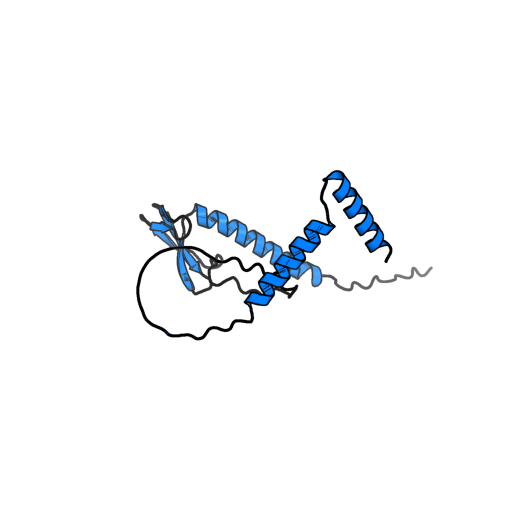 -7.386 -6.182 14.740 1.00 84.19 103 GLU A C 1
ATOM 828 O O . GLU A 1 103 ? -7.362 -6.520 13.546 1.00 84.19 103 GLU A O 1
ATOM 833 N N . CYS A 1 104 ? -6.972 -4.981 15.142 1.00 88.81 104 CYS A N 1
ATOM 834 C CA . CYS A 1 104 ? -6.198 -4.075 14.299 1.00 88.81 104 CYS A CA 1
ATOM 835 C C . CYS A 1 104 ? -4.830 -3.805 14.922 1.00 88.81 104 CYS A C 1
ATOM 837 O O . CYS A 1 104 ? -4.600 -3.968 16.119 1.00 88.81 104 CYS A O 1
ATOM 839 N N . ARG A 1 105 ? -3.897 -3.383 14.073 1.00 89.19 105 ARG A N 1
ATOM 840 C CA . ARG A 1 105 ? -2.581 -2.910 14.483 1.00 89.19 105 ARG A CA 1
ATOM 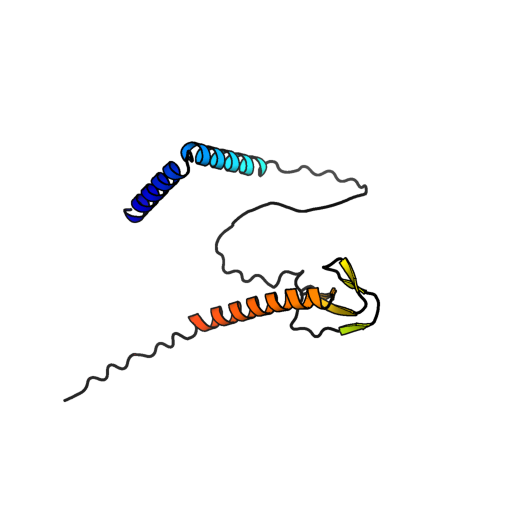841 C C . ARG A 1 105 ? -2.457 -1.426 14.230 1.00 89.19 105 ARG A C 1
ATOM 843 O O . ARG A 1 105 ? -2.880 -0.940 13.179 1.00 89.19 105 ARG A O 1
ATOM 850 N N . GLU A 1 106 ? -1.851 -0.748 15.181 1.00 90.50 106 GLU A N 1
ATOM 851 C CA . GLU A 1 106 ? -1.442 0.635 15.056 1.00 90.50 106 GLU A CA 1
ATOM 852 C C . GLU A 1 106 ? -0.123 0.710 14.290 1.00 90.50 106 GLU A C 1
ATOM 854 O O . GLU A 1 106 ? 0.835 -0.009 14.580 1.00 90.50 106 GLU A O 1
ATOM 859 N N . HIS A 1 107 ? -0.104 1.568 13.279 1.00 90.44 107 HIS A N 1
ATOM 860 C CA . HIS A 1 107 ? 1.057 1.865 12.464 1.00 90.44 107 HIS A CA 1
ATOM 861 C C . HIS A 1 107 ? 1.226 3.373 12.331 1.00 90.44 107 HIS A C 1
ATOM 863 O O . HIS A 1 107 ? 0.244 4.099 12.190 1.00 90.44 107 HIS A O 1
ATOM 869 N N . GLU A 1 108 ? 2.474 3.822 12.293 1.00 90.81 108 GLU A N 1
ATOM 870 C CA . GLU A 1 108 ? 2.808 5.200 11.957 1.00 90.81 108 GLU A CA 1
ATOM 871 C C . GLU A 1 108 ? 2.918 5.367 10.438 1.00 90.81 108 GLU A C 1
ATOM 873 O O . GLU A 1 108 ? 3.516 4.552 9.727 1.00 90.81 108 GLU A O 1
ATOM 878 N N . LEU A 1 109 ? 2.300 6.427 9.930 1.00 89.38 109 LEU A N 1
ATOM 879 C CA . LEU A 1 109 ? 2.552 6.936 8.588 1.00 89.38 109 LEU A CA 1
ATOM 880 C C . LEU A 1 109 ? 3.907 7.660 8.552 1.00 89.38 109 LEU A C 1
ATOM 882 O O . LEU A 1 109 ? 4.478 7.976 9.598 1.00 89.38 109 LEU A O 1
ATOM 886 N N . PHE A 1 110 ? 4.424 7.951 7.357 1.00 84.94 110 PHE A N 1
ATOM 887 C CA . PHE A 1 110 ? 5.635 8.777 7.228 1.00 84.94 110 PHE A CA 1
ATOM 888 C C . PHE A 1 110 ? 5.434 10.204 7.757 1.00 84.94 110 PHE A C 1
ATOM 890 O O . PHE A 1 110 ? 6.381 10.790 8.268 1.00 84.94 110 PHE A O 1
ATOM 897 N N . ASP A 1 111 ? 4.189 10.690 7.771 1.00 84.06 111 ASP A N 1
ATOM 898 C CA . ASP A 1 111 ? 3.788 11.950 8.418 1.00 84.06 111 ASP A CA 1
ATOM 899 C C . ASP A 1 111 ? 3.842 11.923 9.956 1.00 84.06 111 ASP A C 1
ATOM 901 O O . ASP A 1 111 ? 3.523 12.915 10.602 1.00 84.06 111 ASP A O 1
ATOM 905 N N . GLY A 1 112 ? 4.120 10.770 10.572 1.00 82.69 112 GLY A N 1
ATOM 906 C CA . GLY A 1 112 ? 4.035 10.583 12.026 1.00 82.69 112 GLY A CA 1
ATOM 907 C C . GLY A 1 112 ? 2.611 10.384 12.558 1.00 82.69 112 GLY A C 1
ATOM 908 O O . GLY A 1 112 ? 2.418 10.115 13.742 1.00 82.69 112 GLY A O 1
ATOM 909 N N . THR A 1 113 ? 1.590 10.448 11.700 1.00 87.94 113 THR A N 1
ATOM 910 C CA . THR A 1 113 ? 0.206 10.169 12.106 1.00 87.94 113 THR A CA 1
ATOM 911 C C . THR A 1 113 ? -0.014 8.672 12.340 1.00 87.94 113 THR A C 1
ATOM 913 O O . THR A 1 113 ? 0.349 7.829 11.514 1.00 87.94 113 THR A O 1
ATOM 916 N N . LYS A 1 114 ? -0.638 8.328 13.472 1.00 90.06 114 LYS A N 1
ATOM 917 C CA . LYS A 1 114 ? -0.940 6.940 13.848 1.00 90.06 114 LYS A CA 1
ATOM 918 C C . LYS A 1 114 ? -2.245 6.466 13.212 1.00 90.06 114 LYS A C 1
ATOM 920 O O . LYS A 1 114 ? -3.225 7.204 13.121 1.00 90.06 114 LYS A O 1
ATOM 925 N N . VAL A 1 115 ? -2.255 5.229 12.725 1.00 90.31 115 VAL A N 1
ATOM 926 C CA . VAL A 1 115 ? -3.359 4.654 11.950 1.00 90.31 115 VAL A CA 1
ATOM 927 C C . VAL A 1 115 ? -3.614 3.208 12.331 1.00 90.31 115 VAL A C 1
ATOM 929 O O . VAL A 1 115 ? -2.689 2.407 12.412 1.00 90.31 115 VAL A O 1
ATOM 932 N N . LEU A 1 116 ? -4.896 2.848 12.433 1.00 91.31 116 LEU A N 1
ATOM 933 C CA . LEU A 1 116 ? -5.333 1.474 12.665 1.00 91.31 116 LEU A CA 1
ATOM 934 C C . LEU A 1 116 ? -5.576 0.707 11.367 1.00 91.31 116 LEU A C 1
ATOM 936 O O . LEU A 1 116 ? -6.289 1.143 10.451 1.00 91.31 116 LEU A O 1
ATOM 940 N N . ILE A 1 117 ? -4.974 -0.477 11.293 1.00 91.56 117 ILE A N 1
ATOM 941 C CA . ILE A 1 117 ? -4.954 -1.315 10.100 1.00 91.56 117 ILE A CA 1
ATOM 942 C C . ILE A 1 117 ? -5.244 -2.762 10.482 1.00 91.56 117 ILE A C 1
ATOM 944 O O . ILE A 1 117 ? -4.577 -3.333 11.340 1.00 91.56 117 ILE A O 1
ATOM 948 N N . CYS A 1 118 ? -6.194 -3.392 9.795 1.00 91.56 118 CYS A N 1
ATOM 949 C CA . CYS A 1 118 ? -6.431 -4.821 9.957 1.00 91.56 118 CYS A CA 1
ATOM 950 C C . CYS A 1 118 ? -5.287 -5.670 9.379 1.00 91.56 118 CYS A C 1
ATOM 952 O O . CYS A 1 118 ? -4.537 -5.238 8.495 1.00 91.56 118 CYS A O 1
ATOM 954 N N . LYS A 1 119 ? -5.206 -6.928 9.821 1.00 89.19 119 LYS A N 1
ATOM 955 C CA . LYS A 1 119 ? -4.214 -7.911 9.357 1.00 89.19 119 LYS A CA 1
ATOM 956 C C . LYS A 1 119 ? -4.165 -8.039 7.825 1.00 89.19 119 LYS A C 1
ATOM 958 O O . LYS A 1 119 ? -3.081 -7.979 7.247 1.00 89.19 119 LYS A O 1
ATOM 963 N N . ASP A 1 120 ? -5.315 -8.106 7.155 1.00 90.25 120 ASP A N 1
ATOM 964 C CA . ASP A 1 120 ? -5.378 -8.299 5.697 1.00 90.25 120 ASP A CA 1
ATOM 965 C C . ASP A 1 120 ? -4.874 -7.080 4.922 1.00 90.25 120 ASP A C 1
ATOM 967 O O . ASP A 1 120 ? -4.058 -7.198 4.003 1.00 90.25 120 ASP A O 1
ATOM 971 N N . CYS A 1 121 ? -5.335 -5.881 5.298 1.00 89.56 121 CYS A N 1
ATOM 972 C CA . CYS A 1 121 ? -4.882 -4.643 4.666 1.00 89.56 121 CYS A CA 1
ATOM 973 C C . CYS A 1 121 ? -3.388 -4.419 4.895 1.00 89.56 121 CYS A C 1
ATOM 975 O O . CYS A 1 121 ? -2.697 -3.948 3.986 1.00 89.56 121 CYS A O 1
ATOM 977 N N . ARG A 1 122 ? -2.886 -4.786 6.080 1.00 89.75 122 ARG A N 1
ATOM 978 C CA . ARG A 1 122 ? -1.461 -4.741 6.397 1.00 89.75 122 ARG A CA 1
ATOM 979 C C . ARG A 1 122 ? -0.677 -5.669 5.476 1.00 89.75 122 ARG A C 1
ATOM 981 O O . ARG A 1 122 ? 0.238 -5.199 4.811 1.00 89.75 122 ARG A O 1
ATOM 988 N N . LEU A 1 123 ? -1.060 -6.944 5.371 1.00 89.94 123 LEU A N 1
ATOM 989 C CA . LEU A 1 123 ? -0.371 -7.928 4.526 1.00 89.94 123 LEU A CA 1
ATOM 990 C C . LEU A 1 123 ? -0.320 -7.496 3.057 1.00 89.94 123 LEU A C 1
ATOM 992 O O . LEU A 1 123 ? 0.747 -7.520 2.440 1.00 89.94 123 LEU A O 1
ATOM 996 N N . ARG A 1 124 ? -1.451 -7.041 2.500 1.00 88.38 124 ARG A N 1
ATOM 997 C CA . ARG A 1 124 ? -1.519 -6.569 1.106 1.00 88.38 124 ARG A CA 1
ATOM 998 C C . ARG A 1 124 ? -0.558 -5.410 0.843 1.00 88.38 124 ARG A C 1
ATOM 1000 O O . ARG A 1 124 ? 0.083 -5.379 -0.205 1.00 88.38 124 ARG A O 1
ATOM 1007 N N . ARG A 1 125 ? -0.446 -4.459 1.774 1.00 88.50 125 ARG A N 1
ATOM 1008 C CA . ARG A 1 125 ? 0.457 -3.308 1.623 1.00 88.50 125 ARG A CA 1
ATOM 1009 C C . ARG A 1 125 ? 1.907 -3.633 1.931 1.00 88.50 125 ARG A C 1
ATOM 1011 O O . ARG A 1 125 ? 2.768 -3.170 1.196 1.00 88.50 125 ARG A O 1
ATOM 1018 N N . HIS A 1 126 ? 2.171 -4.465 2.929 1.00 87.94 126 HIS A N 1
ATOM 1019 C CA . HIS A 1 126 ? 3.520 -4.899 3.269 1.00 87.94 126 HIS A CA 1
ATOM 1020 C C . HIS A 1 126 ? 4.174 -5.644 2.097 1.00 87.94 126 HIS A C 1
ATOM 1022 O O . HIS A 1 126 ? 5.310 -5.361 1.740 1.00 87.94 126 HIS A O 1
ATOM 1028 N N . ARG A 1 127 ? 3.424 -6.514 1.400 1.00 87.00 127 ARG A N 1
ATOM 1029 C CA . ARG A 1 127 ? 3.908 -7.162 0.166 1.00 87.00 127 ARG A CA 1
ATOM 1030 C C . ARG A 1 127 ? 4.289 -6.148 -0.917 1.00 87.00 127 ARG A C 1
ATOM 1032 O O . ARG A 1 127 ? 5.308 -6.319 -1.575 1.00 87.00 127 ARG A O 1
ATOM 1039 N N . LYS A 1 128 ? 3.489 -5.090 -1.104 1.00 85.25 128 LYS A N 1
ATOM 1040 C CA . LYS A 1 128 ? 3.805 -4.011 -2.058 1.00 85.25 128 LYS A CA 1
ATOM 1041 C C . LYS A 1 128 ? 5.038 -3.215 -1.625 1.00 85.25 128 LYS A C 1
ATOM 1043 O O . LYS A 1 128 ? 5.867 -2.907 -2.471 1.00 85.25 128 LYS A O 1
ATOM 1048 N N . TYR A 1 129 ? 5.163 -2.920 -0.333 1.00 85.50 129 TYR A N 1
ATOM 1049 C CA . TYR A 1 129 ? 6.323 -2.241 0.242 1.00 85.50 129 TYR A CA 1
ATOM 1050 C C . TYR A 1 129 ? 7.612 -3.042 0.012 1.00 85.50 129 TYR A C 1
ATOM 1052 O O . TYR A 1 129 ? 8.566 -2.505 -0.537 1.00 85.50 129 TYR A O 1
ATOM 1060 N N . LEU A 1 130 ? 7.612 -4.348 0.305 1.00 84.25 130 LEU A N 1
ATOM 1061 C CA . LEU A 1 130 ? 8.778 -5.209 0.082 1.00 84.25 130 LEU A CA 1
ATOM 1062 C C . LEU A 1 130 ? 9.188 -5.293 -1.393 1.00 84.25 130 LEU A C 1
ATOM 1064 O O . LEU A 1 130 ? 10.378 -5.281 -1.687 1.00 84.25 130 LEU A O 1
ATOM 1068 N N . LYS A 1 131 ? 8.223 -5.361 -2.323 1.00 83.50 131 LYS A N 1
ATOM 1069 C CA . LYS A 1 131 ? 8.524 -5.334 -3.765 1.00 83.50 131 LYS A CA 1
ATOM 1070 C C . LYS A 1 131 ? 9.245 -4.045 -4.160 1.00 83.50 131 LYS A C 1
ATOM 1072 O O . LYS A 1 131 ? 10.283 -4.119 -4.803 1.00 83.50 131 LYS A O 1
ATOM 1077 N N . LYS A 1 132 ? 8.737 -2.892 -3.710 1.00 79.69 132 LYS A N 1
ATOM 1078 C CA . LYS A 1 132 ? 9.367 -1.588 -3.961 1.00 79.69 132 LYS A CA 1
ATOM 1079 C C . LYS A 1 132 ? 10.761 -1.484 -3.336 1.00 79.69 132 LYS A C 1
ATOM 1081 O O . LYS A 1 132 ? 11.675 -1.008 -3.992 1.00 79.69 132 LYS A O 1
ATOM 1086 N N . LYS A 1 133 ? 10.936 -1.966 -2.100 1.00 77.06 133 LYS A N 1
ATOM 1087 C CA . LYS A 1 133 ? 12.231 -1.948 -1.397 1.00 77.06 133 LYS A CA 1
ATOM 1088 C C . LYS A 1 133 ? 13.292 -2.776 -2.129 1.00 77.06 133 LYS A C 1
ATOM 1090 O O . LYS A 1 133 ? 14.417 -2.322 -2.280 1.00 77.06 133 LYS A O 1
ATOM 1095 N N . LYS A 1 134 ? 12.922 -3.961 -2.629 1.00 72.50 134 LYS A N 1
ATOM 1096 C CA . LYS A 1 134 ? 13.816 -4.802 -3.442 1.00 72.50 134 LYS A CA 1
ATOM 1097 C C . LYS A 1 134 ? 14.165 -4.156 -4.780 1.00 72.50 134 LYS A C 1
ATOM 1099 O O . LYS A 1 134 ? 15.314 -4.199 -5.187 1.00 72.50 134 LYS A O 1
ATOM 1104 N N . GLU A 1 135 ? 13.185 -3.558 -5.451 1.00 70.31 135 GLU A N 1
ATOM 1105 C CA . GLU A 1 135 ? 13.412 -2.865 -6.723 1.00 70.31 135 GLU A CA 1
ATOM 1106 C C . GLU A 1 135 ? 14.365 -1.670 -6.571 1.00 70.31 135 GLU A C 1
ATOM 1108 O O . GLU A 1 135 ? 15.155 -1.406 -7.469 1.00 70.31 135 GLU A O 1
ATOM 1113 N N . TYR A 1 136 ? 14.305 -0.975 -5.433 1.00 59.88 136 TYR A N 1
ATOM 1114 C CA . TYR A 1 136 ? 15.224 0.111 -5.103 1.00 59.88 136 TYR A CA 1
ATOM 1115 C C . TYR A 1 136 ? 16.662 -0.398 -4.918 1.00 59.88 136 TYR A C 1
ATOM 1117 O O . TYR A 1 136 ? 17.562 0.083 -5.594 1.00 59.88 136 TYR A O 1
ATOM 1125 N N . TYR A 1 137 ? 16.849 -1.441 -4.102 1.00 58.06 137 TYR A N 1
ATOM 1126 C CA . TYR A 1 137 ? 18.167 -2.036 -3.839 1.00 58.06 137 TYR A CA 1
ATOM 1127 C C . TYR A 1 137 ? 18.857 -2.527 -5.126 1.00 58.06 137 TYR A C 1
ATOM 1129 O O . TYR A 1 137 ? 20.009 -2.216 -5.392 1.00 58.06 137 TYR A O 1
ATOM 1137 N N . VAL A 1 138 ? 18.105 -3.196 -6.008 1.00 57.91 138 VAL A N 1
ATOM 1138 C CA . VAL A 1 138 ? 18.634 -3.702 -7.290 1.00 57.91 138 VAL A CA 1
ATOM 1139 C C . VAL A 1 138 ? 19.063 -2.575 -8.244 1.00 57.91 138 VAL A C 1
ATOM 1141 O O . VAL A 1 138 ? 19.966 -2.771 -9.056 1.00 57.91 138 VAL A O 1
ATOM 1144 N N . LYS A 1 139 ? 18.427 -1.399 -8.178 1.00 57.03 139 LYS A N 1
ATOM 1145 C CA . LYS A 1 139 ? 18.778 -0.254 -9.037 1.00 57.03 139 LYS A CA 1
ATOM 1146 C C . LYS A 1 139 ? 20.039 0.471 -8.569 1.00 57.03 139 LYS A C 1
ATOM 1148 O O . LYS A 1 139 ? 20.726 1.037 -9.414 1.00 57.03 139 LYS A O 1
ATOM 1153 N N . GLU A 1 140 ? 20.339 0.450 -7.273 1.00 58.16 140 GLU A N 1
ATOM 1154 C CA . GLU A 1 140 ? 21.584 1.009 -6.736 1.00 58.16 140 GLU A CA 1
ATOM 1155 C C . GLU A 1 140 ? 22.778 0.089 -7.050 1.00 58.16 140 GLU A C 1
ATOM 1157 O O . GLU A 1 140 ? 23.792 0.557 -7.560 1.00 58.16 140 GLU A O 1
ATOM 1162 N N . ASP A 1 141 ? 22.635 -1.228 -6.893 1.00 56.94 141 ASP A N 1
ATOM 1163 C CA . ASP A 1 141 ? 23.763 -2.162 -7.046 1.00 56.94 141 ASP A CA 1
ATOM 1164 C C . ASP A 1 141 ? 24.254 -2.340 -8.501 1.00 56.94 141 ASP A C 1
ATOM 1166 O O . ASP A 1 141 ? 25.435 -2.603 -8.739 1.00 56.94 141 ASP A O 1
ATOM 1170 N N . ALA A 1 142 ? 23.384 -2.171 -9.505 1.00 57.19 142 ALA A N 1
ATOM 1171 C CA . ALA A 1 142 ? 23.732 -2.449 -10.907 1.00 57.19 142 ALA A CA 1
ATOM 1172 C C . ALA A 1 142 ? 24.635 -1.386 -11.573 1.00 57.19 142 ALA A C 1
ATOM 1174 O O . ALA A 1 142 ? 25.233 -1.662 -12.612 1.00 57.19 142 ALA A O 1
ATOM 1175 N N . LEU A 1 143 ? 24.750 -0.185 -10.995 1.00 57.06 143 LEU A N 1
ATOM 1176 C CA . LEU A 1 143 ? 25.610 0.897 -11.503 1.00 57.06 143 LEU A CA 1
ATOM 1177 C C . LEU A 1 143 ? 26.912 1.072 -10.705 1.00 57.06 143 LEU A C 1
ATOM 1179 O O . LEU A 1 143 ? 27.852 1.665 -11.227 1.00 57.06 143 LEU A O 1
ATOM 1183 N N . PHE A 1 144 ? 27.001 0.527 -9.487 1.00 51.69 144 PHE A N 1
ATOM 1184 C CA . PHE A 1 144 ? 28.192 0.633 -8.631 1.00 51.69 144 PHE A CA 1
ATOM 1185 C C . PHE A 1 144 ? 29.167 -0.555 -8.744 1.00 51.69 144 PHE A C 1
ATOM 1187 O O . PHE A 1 144 ? 30.293 -0.461 -8.259 1.00 51.69 144 PHE A O 1
ATOM 1194 N N . HIS A 1 145 ? 28.794 -1.644 -9.429 1.00 55.34 145 HIS A N 1
ATOM 1195 C CA . HIS A 1 145 ? 29.649 -2.829 -9.616 1.00 55.34 145 HIS A CA 1
ATOM 1196 C C . HIS A 1 145 ? 30.196 -3.026 -11.040 1.00 55.34 145 HIS A C 1
ATOM 1198 O O . HIS A 1 145 ? 30.603 -4.129 -11.401 1.00 55.34 145 HIS A O 1
ATOM 1204 N N . LEU A 1 146 ? 30.317 -1.963 -11.838 1.00 55.03 146 LEU A N 1
ATOM 1205 C CA . LEU A 1 146 ? 31.323 -1.938 -12.906 1.00 55.03 146 LEU A CA 1
ATOM 1206 C C . LEU A 1 146 ? 32.664 -1.551 -12.276 1.00 55.03 146 LEU A C 1
ATOM 1208 O O . LEU A 1 146 ? 33.168 -0.447 -12.461 1.00 55.03 146 LEU A O 1
ATOM 1212 N N . VAL A 1 147 ? 33.235 -2.471 -11.492 1.00 51.84 147 VAL A N 1
ATOM 1213 C CA . VAL A 1 147 ? 34.662 -2.406 -11.176 1.00 51.84 147 VAL A CA 1
ATOM 1214 C C . VAL A 1 147 ? 35.363 -2.465 -12.524 1.00 51.84 147 VAL A C 1
ATOM 1216 O O . VAL A 1 147 ? 35.210 -3.444 -13.257 1.00 51.84 147 VAL A O 1
ATOM 1219 N N . SER A 1 148 ? 36.094 -1.410 -12.875 1.00 52.16 148 SER A N 1
ATOM 1220 C CA . SER A 1 148 ? 37.003 -1.395 -14.015 1.00 52.16 148 SER A CA 1
ATOM 1221 C C . SER A 1 148 ? 38.152 -2.361 -13.725 1.00 52.16 148 SER A C 1
ATOM 1223 O O . SER A 1 148 ? 39.267 -1.958 -13.406 1.00 52.16 148 SER A O 1
ATOM 1225 N N . GLY A 1 149 ? 37.858 -3.658 -13.774 1.00 52.41 149 GLY A N 1
ATOM 1226 C CA . GLY A 1 149 ? 38.853 -4.698 -13.895 1.00 52.41 149 GLY A CA 1
ATOM 1227 C C . GLY A 1 149 ? 39.524 -4.477 -15.234 1.00 52.41 149 GLY A C 1
ATOM 1228 O O . GLY A 1 149 ? 38.973 -4.819 -16.279 1.00 52.41 149 GLY A O 1
ATOM 1229 N N . SER A 1 150 ? 40.690 -3.839 -15.203 1.00 53.78 150 SER A N 1
ATOM 1230 C CA . SER A 1 150 ? 41.632 -3.870 -16.305 1.00 53.78 150 SER A CA 1
ATOM 1231 C C . SER A 1 150 ? 41.807 -5.332 -16.698 1.00 53.78 150 SER A C 1
ATOM 1233 O O . SER A 1 150 ? 42.351 -6.118 -15.920 1.00 53.78 150 SER A O 1
ATOM 1235 N N . TYR A 1 151 ? 41.316 -5.707 -17.877 1.00 61.91 151 TYR A N 1
ATOM 1236 C CA . TYR A 1 151 ? 41.720 -6.944 -18.523 1.00 61.91 151 TYR A CA 1
ATOM 1237 C C . TYR A 1 151 ? 43.238 -6.868 -18.650 1.00 61.91 151 TYR A C 1
ATOM 1239 O O . TYR A 1 151 ? 43.766 -6.138 -19.488 1.00 61.91 151 TYR A O 1
ATOM 1247 N N . GLY A 1 152 ? 43.937 -7.548 -17.742 1.00 54.38 152 GLY A N 1
ATOM 1248 C CA . GLY A 1 152 ? 45.374 -7.703 -17.804 1.00 54.38 152 GLY A CA 1
ATOM 1249 C C . GLY A 1 152 ? 45.689 -8.386 -19.122 1.00 54.38 152 GLY A C 1
ATOM 1250 O O . GLY A 1 152 ? 45.438 -9.579 -19.281 1.00 54.38 152 GLY A O 1
ATOM 1251 N N . SER A 1 153 ? 46.204 -7.623 -20.084 1.00 59.12 153 SER A N 1
ATOM 1252 C CA . SER A 1 153 ? 46.813 -8.170 -21.284 1.00 59.12 153 SER A CA 1
ATOM 1253 C C . SER A 1 153 ? 48.106 -8.861 -20.860 1.00 59.12 153 SER A C 1
ATOM 1255 O O . SER A 1 153 ? 49.194 -8.287 -20.929 1.00 59.12 153 SER A O 1
ATOM 1257 N N . GLY A 1 154 ? 47.985 -10.089 -20.364 1.00 52.91 154 GLY A N 1
ATOM 1258 C CA . GLY A 1 154 ? 49.108 -10.997 -20.245 1.00 52.91 154 GLY A CA 1
ATOM 1259 C C . GLY A 1 154 ? 49.602 -11.298 -21.652 1.00 52.91 154 GLY A C 1
ATOM 1260 O O . GLY A 1 154 ? 49.114 -12.219 -22.300 1.00 52.91 154 GLY A O 1
ATOM 1261 N N . LYS A 1 155 ? 50.543 -10.492 -22.152 1.00 51.94 155 LYS A N 1
ATOM 1262 C CA . LYS A 1 155 ? 51.413 -10.916 -23.245 1.00 51.94 155 LYS A CA 1
ATOM 1263 C C . LYS A 1 155 ? 52.116 -12.177 -22.752 1.00 51.94 155 LYS A C 1
ATOM 1265 O O . LYS A 1 155 ? 52.972 -12.099 -21.876 1.00 51.94 155 LYS A O 1
ATOM 1270 N N . ALA A 1 156 ? 51.723 -13.327 -23.290 1.00 55.50 156 ALA A N 1
ATOM 1271 C CA . ALA A 1 156 ? 52.523 -14.534 -23.209 1.00 55.50 156 ALA A CA 1
ATOM 1272 C C . ALA A 1 156 ? 53.850 -14.229 -23.913 1.00 55.50 156 ALA A C 1
ATOM 1274 O O . ALA A 1 156 ? 53.878 -14.077 -25.135 1.00 55.50 156 ALA A O 1
ATOM 1275 N N . ASN A 1 157 ? 54.918 -14.045 -23.137 1.00 53.12 157 ASN A N 1
ATOM 1276 C CA . ASN A 1 157 ? 56.255 -13.971 -23.700 1.00 53.12 157 ASN A CA 1
ATOM 1277 C C . ASN A 1 157 ? 56.756 -15.407 -23.882 1.00 53.12 157 ASN A C 1
ATOM 1279 O O . ASN A 1 157 ? 56.643 -16.225 -22.969 1.00 53.12 157 ASN A O 1
ATOM 1283 N N . ARG A 1 158 ? 57.189 -15.678 -25.111 1.00 50.31 158 ARG A N 1
ATOM 1284 C CA . ARG A 1 158 ? 57.676 -16.955 -25.632 1.00 50.31 158 ARG A CA 1
ATOM 1285 C C . ARG A 1 158 ? 59.076 -17.269 -25.125 1.00 50.31 158 ARG A C 1
ATOM 1287 O O . ARG A 1 158 ? 59.832 -16.294 -24.915 1.00 50.31 158 ARG A O 1
#

pLDDT: mean 70.73, std 19.28, range [34.34, 92.25]

Radius of gyration: 27.38 Å; chains: 1; bounding box: 80×53×64 Å

Foldseek 3Di:
DVVVVVVVVVVVVVCVVVVHDPVVVVVVVVVVVVVVVVPPPDDDDDDDDDDDDDDDDDDDDDDPDDDDPPPPDDPQAAFDPVDDKAKDAQFDAAPPVRDTDRIWIWTAGPVRDIGTHDPVRCVVRVVVVVVVVVVVVVVVVVVPPPPVPPPPPPPPDD

Sequence (158 aa):
MERLLASIAKLDRWAVENRVDLSRELASIESKIKKTHKRSDASQKVKSTNSSKFLKKIKTIDNKLQTKPLNEPPSATSINFDKRSN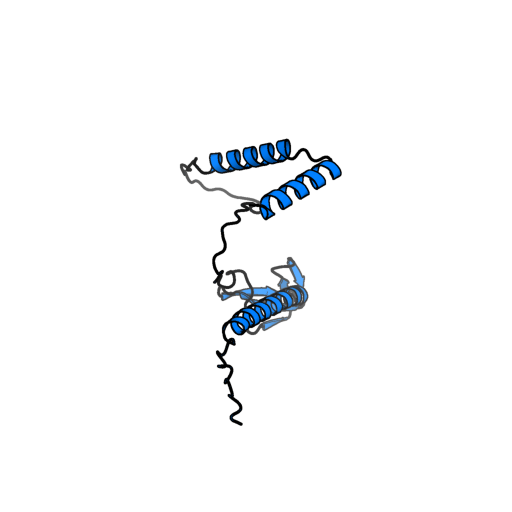IIKGISYCRYCRVNRLECREHELFDGTKVLICKDCRLRRHRKYLKKKKEYYVKEDALFHLVSGSYGSGKANR